Protein AF-A0A4V2Q625-F1 (afdb_monomer)

Foldseek 3Di:
DVVVVVVLVVQLCVPDDVLLVLLCCLAPPLQPVSVLVSLVVVLVVADFPDDSQLSSLLSNCNSAPADPDDPDDDDPRGDHDDPVSPPLCVSDPVRDDPVSSVVRSVRSNVVSVVSNVVSVVVSVVSCVVVVNDDPPDD

Solvent-accessible surface area (backbone atoms only — not comparable to fu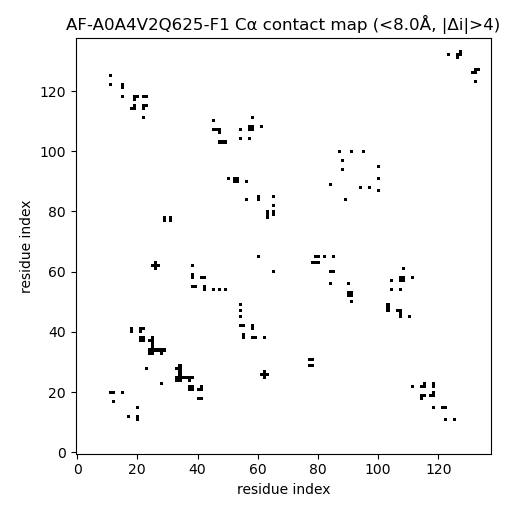ll-atom values): 8299 Å² total; per-residue (Å²): 113,73,70,58,55,52,50,52,49,55,49,51,65,68,70,42,57,67,71,35,44,29,44,47,33,22,54,70,49,72,50,61,69,57,21,53,51,21,42,62,65,47,50,82,73,56,96,61,96,56,55,70,61,35,43,47,54,47,51,46,49,65,37,50,61,86,80,83,89,70,98,63,95,65,76,94,68,69,85,76,80,63,76,72,75,73,44,67,77,79,40,40,92,86,63,69,58,67,69,56,55,52,50,48,47,51,51,54,49,52,54,51,52,52,42,40,53,52,32,52,52,53,51,51,52,53,36,41,76,72,64,74,48,78,77,79,80,127

pLDDT: mean 88.16, std 13.79, range [38.16, 98.38]

Secondary structure (DSSP, 8-state):
-HHHHHHHHHHHHHHS-HHHHHHHHHHH---HHHHHHHHHHHGGG----S-HHHHHHHHHHHHS----S--S---TTS----GGGG-GGGG-TT---HHHHHHHHHHHHHHHHHHHHHHHHHHHHHHHHTT-S-----

Organism: NCBI:txid353

Radius of gyration: 17.32 Å; Cα contacts (8 Å, |Δi|>4): 111; chains: 1; bounding box: 41×37×48 Å

Sequence (138 aa):
MLALDCLVHARLHRELLPRLWQVLVARYSTHKARKVGAIGCLVPLLNSPAPKLFRYKAVTAWAIPPQKGRDGKRSTDMLVLPPEFYDMNAWDPEGRSEQTRRRWRAGIRKELEAMEGKALVEVTAILRDEGLLIDEAT

Structure (mmCIF, N/CA/C/O backbone):
data_AF-A0A4V2Q625-F1
#
_entry.id   AF-A0A4V2Q625-F1
#
loop_
_atom_site.group_PDB
_atom_site.id
_atom_site.type_symbol
_atom_site.label_atom_id
_atom_site.label_alt_id
_atom_site.label_comp_id
_atom_site.label_asym_id
_atom_site.label_entity_id
_atom_site.label_seq_id
_atom_site.pdbx_PDB_ins_code
_atom_site.Cartn_x
_atom_site.Cartn_y
_atom_site.Cartn_z
_atom_site.occupancy
_atom_site.B_iso_or_equiv
_atom_site.auth_seq_id
_atom_site.auth_comp_id
_atom_site.auth_asym_id
_atom_site.auth_atom_id
_atom_site.pdbx_PDB_model_num
ATOM 1 N N . MET A 1 1 ? -5.237 -4.759 28.143 1.00 59.62 1 MET A N 1
ATOM 2 C CA . MET A 1 1 ? -4.771 -4.204 26.854 1.00 59.62 1 MET A CA 1
ATOM 3 C C . MET A 1 1 ? -5.102 -5.148 25.690 1.00 59.62 1 MET A C 1
ATOM 5 O O . MET A 1 1 ? -5.923 -4.765 24.879 1.00 59.62 1 MET A O 1
ATOM 9 N N . LEU A 1 2 ? -4.657 -6.415 25.695 1.00 64.50 2 LEU A N 1
ATOM 10 C CA . LEU A 1 2 ? -4.886 -7.393 24.602 1.00 64.50 2 LEU A CA 1
ATOM 11 C C . LEU A 1 2 ? -6.349 -7.634 24.156 1.00 64.50 2 LEU A C 1
ATOM 13 O O . LEU A 1 2 ? -6.592 -7.887 22.981 1.00 64.50 2 LEU A O 1
ATOM 17 N N . ALA A 1 3 ? -7.333 -7.582 25.060 1.00 72.19 3 ALA A N 1
ATOM 18 C CA . ALA A 1 3 ? -8.737 -7.820 24.696 1.00 72.19 3 ALA A CA 1
ATOM 19 C C . ALA A 1 3 ? -9.330 -6.693 23.829 1.00 72.19 3 ALA A C 1
ATOM 21 O O . ALA A 1 3 ? -10.102 -6.967 22.913 1.00 72.19 3 ALA A O 1
ATOM 22 N N . LEU A 1 4 ? -8.932 -5.441 24.089 1.00 75.56 4 LEU A N 1
ATOM 23 C CA . LEU A 1 4 ? -9.387 -4.279 23.327 1.00 75.56 4 LEU A CA 1
ATOM 24 C C . LEU A 1 4 ? -8.831 -4.321 21.899 1.00 75.56 4 LEU A C 1
ATOM 26 O O . LEU A 1 4 ? -9.585 -4.142 20.948 1.00 75.56 4 LEU A O 1
ATOM 30 N N . ASP A 1 5 ? -7.551 -4.672 21.745 1.00 74.81 5 ASP A N 1
ATOM 31 C CA . ASP A 1 5 ? -6.898 -4.798 20.436 1.00 74.81 5 ASP A CA 1
ATOM 32 C C . ASP A 1 5 ? -7.597 -5.834 19.538 1.00 74.81 5 ASP A C 1
ATOM 34 O O . ASP A 1 5 ? -7.807 -5.598 18.347 1.00 74.81 5 ASP A O 1
ATOM 38 N N . CYS A 1 6 ? -8.006 -6.975 20.104 1.00 81.62 6 CYS A N 1
ATOM 39 C CA . CYS A 1 6 ? -8.734 -8.015 19.373 1.00 81.62 6 CYS A CA 1
ATOM 40 C C . CYS A 1 6 ? -10.131 -7.558 18.929 1.00 81.62 6 CYS A C 1
ATOM 42 O O . CYS A 1 6 ? -10.539 -7.851 17.803 1.00 81.62 6 CYS A O 1
ATOM 44 N N . LEU A 1 7 ? -10.856 -6.844 19.794 1.00 82.44 7 LEU A N 1
ATOM 45 C CA . LEU A 1 7 ? -12.190 -6.325 19.484 1.00 82.44 7 LEU A CA 1
ATOM 46 C C . LEU A 1 7 ? -12.123 -5.254 18.394 1.00 82.44 7 LEU A C 1
ATOM 48 O O . LEU A 1 7 ? -12.844 -5.351 17.402 1.00 82.44 7 LEU A O 1
ATOM 52 N N . VAL A 1 8 ? -11.193 -4.305 18.525 1.00 82.75 8 VAL A N 1
ATOM 53 C CA . VAL A 1 8 ? -10.931 -3.277 17.509 1.00 82.75 8 VAL A CA 1
ATOM 54 C C . VAL A 1 8 ? -10.552 -3.924 16.180 1.00 82.75 8 VAL A C 1
ATOM 56 O O . VAL A 1 8 ? -11.103 -3.574 15.141 1.00 82.75 8 VAL A O 1
ATOM 59 N N . HIS A 1 9 ? -9.671 -4.927 16.193 1.00 84.81 9 HIS A N 1
ATOM 60 C CA . HIS A 1 9 ? -9.295 -5.658 14.985 1.00 84.81 9 HIS A CA 1
ATOM 61 C C . HIS A 1 9 ? -10.498 -6.323 14.302 1.00 84.81 9 HIS A C 1
ATOM 63 O O . HIS A 1 9 ? -10.677 -6.173 13.093 1.00 84.81 9 HIS A O 1
ATOM 69 N N . ALA A 1 10 ? -11.324 -7.051 15.061 1.00 85.88 10 ALA A N 1
ATOM 70 C CA . ALA A 1 10 ? -12.507 -7.727 14.532 1.00 85.88 10 ALA A CA 1
ATOM 71 C C . ALA A 1 10 ? -13.530 -6.731 13.965 1.00 85.88 10 ALA A C 1
ATOM 73 O O . ALA A 1 10 ? -14.125 -6.985 12.916 1.00 85.88 10 ALA A O 1
ATOM 74 N N . ARG A 1 11 ? -13.696 -5.586 14.632 1.00 86.81 11 ARG A N 1
ATOM 75 C CA . ARG A 1 11 ? -14.591 -4.508 14.212 1.00 86.81 11 ARG A CA 1
ATOM 76 C C . ARG A 1 11 ? -14.130 -3.869 12.910 1.00 86.81 11 ARG A C 1
ATOM 78 O O . ARG A 1 11 ? -14.874 -3.884 11.934 1.00 86.81 11 ARG A O 1
ATOM 85 N N . LEU A 1 12 ? -12.880 -3.409 12.858 1.00 89.94 12 LEU A N 1
ATOM 86 C CA . LEU A 1 12 ? -12.301 -2.807 11.656 1.00 89.94 12 LEU A CA 1
ATOM 87 C C . LEU A 1 12 ? -12.345 -3.771 10.468 1.00 89.94 12 LEU A C 1
ATOM 89 O O . LEU A 1 12 ? -12.699 -3.370 9.364 1.00 89.94 12 LEU A O 1
ATOM 93 N N . HIS A 1 13 ? -12.044 -5.053 10.687 1.00 88.94 13 HIS A N 1
ATOM 94 C CA . HIS A 1 13 ? -12.115 -6.059 9.629 1.00 88.94 13 HIS A CA 1
ATOM 95 C C . HIS A 1 13 ? -13.538 -6.269 9.089 1.00 88.94 13 HIS A C 1
ATOM 97 O O . HIS A 1 13 ? -13.705 -6.586 7.913 1.00 88.94 13 HIS A O 1
ATOM 103 N N . ARG A 1 14 ? -14.560 -6.111 9.938 1.00 89.38 14 ARG A N 1
ATOM 104 C CA . ARG A 1 14 ? -15.971 -6.262 9.563 1.00 89.38 14 ARG A CA 1
ATOM 105 C C . ARG A 1 14 ? -16.526 -5.032 8.842 1.00 89.38 14 ARG A C 1
ATOM 107 O O . ARG A 1 14 ? -17.372 -5.195 7.969 1.00 89.38 14 ARG A O 1
ATOM 114 N N . GLU A 1 15 ? -16.112 -3.832 9.236 1.00 91.62 15 GLU A N 1
ATOM 115 C CA . GLU A 1 15 ? -16.716 -2.586 8.746 1.00 91.62 15 GLU A CA 1
ATOM 116 C C . GLU A 1 15 ? -16.000 -1.973 7.550 1.00 91.62 15 GLU A C 1
ATOM 118 O O . GLU A 1 15 ? -16.642 -1.365 6.694 1.00 91.62 15 GLU A O 1
ATOM 123 N N . LEU A 1 16 ? -14.683 -2.152 7.453 1.00 93.50 16 LEU A N 1
ATOM 124 C CA . LEU A 1 16 ? -13.931 -1.622 6.327 1.00 93.50 16 LEU A CA 1
ATOM 125 C C . LEU A 1 16 ? -14.215 -2.417 5.059 1.00 93.50 16 LEU A C 1
ATOM 127 O O . LEU A 1 16 ? -14.285 -3.649 5.053 1.00 93.50 16 LEU A O 1
ATOM 131 N N . LEU A 1 17 ? -14.258 -1.707 3.932 1.00 94.06 17 LEU A N 1
ATOM 132 C CA . LEU A 1 17 ? -14.253 -2.361 2.628 1.00 94.06 17 LEU A CA 1
ATOM 133 C C . LEU A 1 17 ? -13.024 -3.281 2.510 1.00 94.06 17 LEU A C 1
ATOM 135 O O . LEU A 1 17 ? -11.918 -2.851 2.856 1.00 94.06 17 LEU A O 1
ATOM 139 N N . PRO A 1 18 ? -13.145 -4.489 1.919 1.00 94.81 18 PRO A N 1
ATOM 140 C CA . PRO A 1 18 ? -12.040 -5.447 1.869 1.00 94.81 18 PRO A CA 1
ATOM 141 C C . PRO A 1 18 ? -10.730 -4.862 1.325 1.00 94.81 18 PRO A C 1
ATOM 143 O O . PRO A 1 18 ? -9.669 -5.094 1.890 1.00 94.81 18 PRO A O 1
ATOM 146 N N . ARG A 1 19 ? -10.780 -4.032 0.274 1.00 95.25 19 ARG A N 1
ATOM 147 C CA . ARG A 1 19 ? -9.579 -3.378 -0.285 1.00 95.25 19 ARG A CA 1
ATOM 148 C C . ARG A 1 19 ? -8.894 -2.409 0.690 1.00 95.25 19 ARG A C 1
ATOM 150 O O . ARG A 1 19 ? -7.670 -2.315 0.690 1.00 95.25 19 ARG A O 1
ATOM 157 N N . LEU A 1 20 ? -9.674 -1.715 1.520 1.00 96.31 20 LEU A N 1
ATOM 158 C CA . LEU A 1 20 ? -9.172 -0.775 2.524 1.00 96.31 20 LEU A CA 1
ATOM 159 C C . LEU A 1 20 ? -8.591 -1.523 3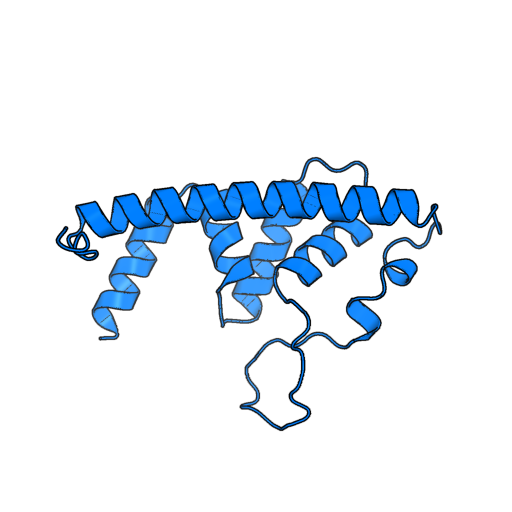.724 1.00 96.31 20 LEU A C 1
ATOM 161 O O . LEU A 1 20 ? -7.561 -1.137 4.264 1.00 96.31 20 LEU A O 1
ATOM 165 N N . TRP A 1 21 ? -9.162 -2.673 4.071 1.00 96.75 21 TRP A N 1
ATOM 166 C CA . TRP A 1 21 ? -8.510 -3.573 5.011 1.00 96.75 21 TRP A CA 1
ATOM 167 C C . TRP A 1 21 ? -7.153 -4.066 4.490 1.00 96.75 21 TRP A C 1
ATOM 169 O O . TRP A 1 21 ? -6.141 -3.969 5.187 1.00 96.75 21 TRP A O 1
ATOM 179 N N . GLN A 1 22 ? -7.097 -4.548 3.243 1.00 97.56 22 GLN A N 1
ATOM 180 C CA . GLN A 1 22 ? -5.853 -5.080 2.677 1.00 97.56 22 GLN A CA 1
ATOM 181 C C . GLN A 1 22 ? -4.746 -4.021 2.589 1.00 97.56 22 GLN A C 1
ATOM 183 O O . GLN A 1 22 ? -3.591 -4.347 2.856 1.00 97.56 22 GLN A O 1
ATOM 188 N N . VAL A 1 23 ? -5.060 -2.756 2.274 1.00 97.88 23 VAL A N 1
ATOM 189 C CA . VAL A 1 23 ? -4.034 -1.695 2.237 1.00 97.88 23 VAL A CA 1
ATOM 190 C C . VAL A 1 23 ? -3.428 -1.442 3.621 1.00 97.88 23 VAL A C 1
ATOM 192 O O . VAL A 1 23 ? -2.205 -1.350 3.738 1.00 97.88 23 VAL A O 1
ATOM 195 N N . LEU A 1 24 ? -4.243 -1.455 4.681 1.00 96.75 24 LEU A N 1
ATOM 196 C CA . LEU A 1 24 ? -3.769 -1.309 6.060 1.00 96.75 24 LEU A CA 1
ATOM 197 C C . LEU A 1 24 ? -2.934 -2.513 6.505 1.00 96.75 24 LEU A C 1
ATOM 199 O O . LEU A 1 24 ? -1.858 -2.338 7.077 1.00 96.75 24 LEU A O 1
ATOM 203 N N . VAL A 1 25 ? -3.378 -3.738 6.205 1.00 95.94 25 VAL A N 1
ATOM 204 C CA . VAL A 1 25 ? -2.617 -4.957 6.523 1.00 95.94 25 VAL A CA 1
ATOM 205 C C . VAL A 1 25 ? -1.281 -4.969 5.781 1.00 95.94 25 VAL A C 1
ATOM 207 O O . VAL A 1 25 ? -0.241 -5.234 6.389 1.00 95.94 25 VAL A O 1
ATOM 210 N N . ALA A 1 26 ? -1.276 -4.639 4.489 1.00 96.94 26 ALA A N 1
ATOM 211 C CA . ALA A 1 26 ? -0.055 -4.559 3.697 1.00 96.94 26 ALA A CA 1
ATOM 212 C C . ALA A 1 26 ? 0.907 -3.503 4.255 1.00 96.94 26 ALA A C 1
ATOM 214 O O . ALA A 1 26 ? 2.116 -3.735 4.301 1.00 96.94 26 ALA A O 1
ATOM 215 N N . ARG A 1 27 ? 0.397 -2.365 4.731 1.00 95.69 27 ARG A N 1
ATOM 216 C CA . ARG A 1 27 ? 1.228 -1.285 5.259 1.00 95.69 27 ARG A CA 1
ATOM 217 C C . ARG A 1 27 ? 1.763 -1.571 6.662 1.00 95.69 27 ARG A C 1
ATOM 219 O O . ARG A 1 27 ? 2.977 -1.529 6.868 1.00 95.69 27 ARG A O 1
ATOM 226 N N . TYR A 1 28 ? 0.891 -1.929 7.598 1.00 92.62 28 TYR A N 1
ATOM 227 C CA . TYR A 1 28 ? 1.187 -1.867 9.031 1.00 92.62 28 TYR A CA 1
ATOM 228 C C . TYR A 1 28 ? 1.292 -3.227 9.729 1.00 92.62 28 TYR A C 1
ATOM 230 O O . TYR A 1 28 ? 1.759 -3.283 10.863 1.00 92.62 28 TYR A O 1
ATOM 238 N N . SER A 1 29 ? 0.903 -4.338 9.090 1.00 90.50 29 SER A N 1
ATOM 239 C CA . SER A 1 29 ? 0.962 -5.646 9.755 1.00 90.50 29 SER A CA 1
ATOM 240 C C . SER A 1 29 ? 2.400 -6.066 10.074 1.00 90.50 29 SER A C 1
ATOM 242 O O . SER A 1 29 ? 3.285 -6.011 9.219 1.00 90.50 29 SER A O 1
ATOM 244 N N . THR A 1 30 ? 2.618 -6.561 11.289 1.00 88.06 30 THR A N 1
ATOM 245 C CA . THR A 1 30 ? 3.866 -7.216 11.707 1.00 88.06 30 THR A CA 1
ATOM 246 C C . THR A 1 30 ? 3.905 -8.698 11.325 1.00 88.06 30 THR A C 1
ATOM 248 O O . THR A 1 30 ? 4.980 -9.282 11.222 1.00 88.06 30 THR A O 1
ATOM 251 N N . HIS A 1 31 ? 2.753 -9.312 11.037 1.00 89.94 31 HIS A N 1
ATOM 252 C CA . HIS A 1 31 ? 2.666 -10.725 10.682 1.00 89.94 31 HIS A CA 1
ATOM 253 C C . HIS A 1 31 ? 3.014 -10.950 9.203 1.00 89.94 31 HIS A C 1
ATOM 255 O O . HIS A 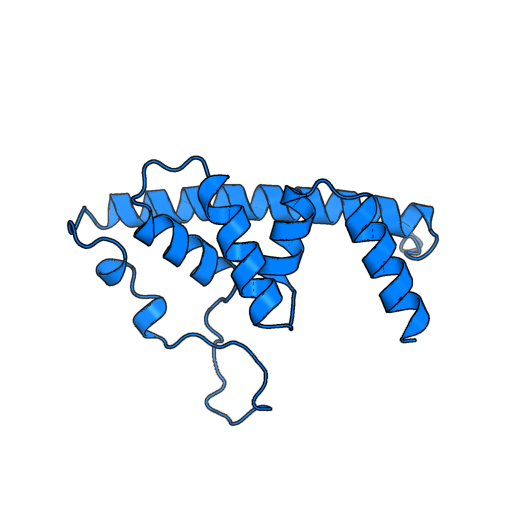1 31 ? 2.219 -10.646 8.305 1.00 89.94 31 HIS A O 1
ATOM 261 N N . LYS A 1 32 ? 4.186 -11.545 8.946 1.00 90.44 32 LYS A N 1
ATOM 262 C CA . LYS A 1 32 ? 4.784 -11.703 7.604 1.00 90.44 32 LYS A CA 1
ATOM 263 C C . LYS A 1 32 ? 3.809 -12.276 6.573 1.00 90.44 32 LYS A C 1
ATOM 265 O O . LYS A 1 32 ? 3.593 -11.667 5.529 1.00 90.44 32 LYS A O 1
ATOM 270 N N . ALA A 1 33 ? 3.158 -13.399 6.885 1.00 92.25 33 ALA A N 1
ATOM 271 C CA . ALA A 1 33 ? 2.251 -14.054 5.940 1.00 92.25 33 ALA A CA 1
ATOM 272 C C . ALA A 1 33 ? 0.984 -13.230 5.654 1.00 92.25 33 ALA A C 1
ATOM 274 O O . ALA A 1 33 ? 0.487 -13.243 4.532 1.00 92.25 33 ALA A O 1
ATOM 275 N N . ARG A 1 34 ? 0.491 -12.456 6.635 1.00 93.50 34 ARG A N 1
ATOM 276 C CA . ARG A 1 34 ? -0.690 -11.595 6.438 1.00 93.50 34 ARG A CA 1
ATOM 277 C C . ARG A 1 34 ? -0.327 -10.404 5.561 1.00 93.50 34 ARG A C 1
ATOM 279 O O . ARG A 1 34 ? -1.056 -10.107 4.623 1.00 93.50 34 ARG A O 1
ATOM 286 N N . LYS A 1 35 ? 0.831 -9.781 5.812 1.00 95.12 35 LYS A N 1
ATOM 287 C CA . LYS A 1 35 ? 1.366 -8.701 4.973 1.00 95.12 35 LYS A CA 1
ATOM 288 C C . LYS A 1 35 ? 1.555 -9.163 3.522 1.00 95.12 35 LYS A C 1
ATOM 290 O O . LYS A 1 35 ? 1.095 -8.483 2.612 1.00 95.12 35 LYS A O 1
ATOM 295 N N . VAL A 1 36 ? 2.175 -10.327 3.299 1.00 95.31 36 VAL A N 1
ATOM 296 C CA . VAL A 1 36 ? 2.379 -10.888 1.947 1.00 95.31 36 VAL A CA 1
ATOM 297 C C . VAL A 1 36 ? 1.053 -11.247 1.270 1.00 95.31 36 VAL A C 1
ATOM 299 O O . VAL A 1 36 ? 0.862 -10.908 0.103 1.00 95.31 36 VAL A O 1
ATOM 302 N N . GLY A 1 37 ? 0.115 -11.865 1.993 1.00 97.25 37 GLY A N 1
ATOM 303 C CA . GLY A 1 37 ? -1.225 -12.147 1.471 1.00 97.25 37 GLY A CA 1
ATOM 304 C C . GLY A 1 37 ? -1.953 -10.873 1.036 1.00 97.25 37 GLY A C 1
ATOM 305 O O . GLY A 1 37 ? -2.467 -10.804 -0.078 1.00 97.25 37 GLY A O 1
ATOM 306 N N . ALA A 1 38 ? -1.904 -9.828 1.864 1.00 97.50 38 ALA A N 1
ATOM 307 C CA . ALA A 1 38 ? -2.502 -8.535 1.554 1.00 97.50 38 ALA A CA 1
ATOM 308 C C . ALA A 1 38 ? -1.873 -7.860 0.328 1.00 97.50 38 ALA A C 1
ATOM 310 O O . ALA A 1 38 ? -2.594 -7.360 -0.534 1.00 97.50 38 ALA A O 1
ATOM 311 N N . ILE A 1 39 ? -0.542 -7.911 0.192 1.00 97.62 39 ILE A N 1
ATOM 312 C CA . ILE A 1 39 ? 0.160 -7.464 -1.023 1.00 97.62 39 ILE A CA 1
ATOM 313 C C . ILE A 1 39 ? -0.391 -8.194 -2.256 1.00 97.62 39 ILE A C 1
ATOM 315 O O . ILE A 1 39 ? -0.726 -7.547 -3.249 1.00 97.62 39 ILE A O 1
ATOM 319 N N . GLY A 1 40 ? -0.531 -9.522 -2.188 1.00 97.25 40 GLY A N 1
ATOM 320 C CA . GLY A 1 40 ? -1.086 -10.334 -3.273 1.00 97.25 40 GLY A CA 1
ATOM 321 C C . GLY A 1 40 ? -2.508 -9.926 -3.671 1.00 97.25 40 GLY A C 1
ATOM 322 O O . GLY A 1 40 ? -2.808 -9.862 -4.863 1.00 97.25 40 GLY A O 1
ATOM 323 N N . CYS A 1 41 ? -3.350 -9.577 -2.694 1.00 97.62 41 CYS A N 1
ATOM 324 C CA . CYS A 1 41 ? -4.708 -9.081 -2.924 1.00 97.62 41 CYS A CA 1
ATOM 325 C C . CYS A 1 41 ? -4.749 -7.683 -3.561 1.00 97.62 41 CYS A C 1
ATOM 327 O O . CYS A 1 41 ? -5.676 -7.393 -4.312 1.00 97.62 41 CYS A O 1
ATOM 329 N N . LEU A 1 42 ? -3.770 -6.814 -3.284 1.00 97.69 42 LEU A N 1
ATOM 330 C CA . LEU A 1 42 ? -3.734 -5.444 -3.815 1.00 97.69 42 LEU A CA 1
ATOM 331 C C . LEU A 1 42 ? -3.253 -5.373 -5.266 1.00 97.69 42 LEU A C 1
ATOM 333 O O . LEU A 1 42 ? -3.764 -4.568 -6.039 1.00 97.69 42 LEU A O 1
ATOM 337 N N . VAL A 1 43 ? -2.290 -6.212 -5.659 1.00 97.50 43 VAL A N 1
ATOM 338 C CA . VAL A 1 43 ? -1.707 -6.211 -7.015 1.00 97.50 43 VAL A CA 1
ATOM 339 C C . VAL A 1 43 ? -2.742 -6.237 -8.156 1.00 97.50 43 VAL A C 1
ATOM 341 O O . VAL A 1 43 ? -2.575 -5.452 -9.095 1.00 97.50 43 VAL A O 1
ATOM 344 N N . PRO A 1 44 ? -3.793 -7.084 -8.138 1.00 96.44 44 PRO A N 1
ATOM 345 C CA . PRO A 1 44 ? -4.796 -7.096 -9.203 1.00 96.44 44 PRO A CA 1
ATOM 346 C C . PRO A 1 44 ? -5.743 -5.887 -9.189 1.00 96.44 44 PRO A C 1
ATOM 348 O O . PRO A 1 44 ? -6.402 -5.653 -10.195 1.00 96.44 44 PRO A O 1
ATOM 351 N N . LEU A 1 45 ? -5.813 -5.122 -8.094 1.00 95.69 45 LEU A N 1
ATOM 352 C CA . LEU A 1 45 ? -6.721 -3.974 -7.959 1.00 95.69 45 LEU A CA 1
ATOM 353 C C . LEU A 1 45 ? -6.162 -2.679 -8.566 1.00 95.69 45 LEU A C 1
ATOM 355 O O . LEU A 1 45 ? -6.892 -1.700 -8.681 1.00 95.69 45 LEU A O 1
ATOM 359 N N . LEU A 1 46 ? -4.873 -2.658 -8.914 1.00 94.94 46 LEU A N 1
ATOM 360 C CA . LEU A 1 46 ? -4.181 -1.459 -9.382 1.00 94.94 46 LEU A CA 1
ATOM 361 C C . LEU A 1 46 ? -4.347 -1.236 -10.883 1.00 94.94 46 LEU A C 1
ATOM 363 O O . LEU A 1 46 ? -4.064 -2.126 -11.694 1.00 94.94 46 LEU A O 1
ATOM 367 N N . ASN A 1 47 ? -4.677 -0.000 -11.246 1.00 93.94 47 ASN A N 1
ATOM 368 C CA . ASN A 1 47 ? -4.890 0.432 -12.621 1.00 93.94 47 ASN A CA 1
ATOM 369 C C . ASN A 1 47 ? -3.581 0.927 -13.246 1.00 93.94 47 ASN A C 1
ATOM 371 O O . ASN A 1 47 ? -3.377 2.111 -13.502 1.00 93.94 47 ASN A O 1
ATOM 375 N N . SER A 1 48 ? -2.672 -0.008 -13.528 1.00 95.25 48 SER A N 1
ATOM 376 C CA . SER A 1 48 ? -1.372 0.301 -14.128 1.00 95.25 48 SER A CA 1
ATOM 377 C C . SER A 1 48 ? -1.116 -0.510 -15.401 1.00 95.25 48 SER A C 1
ATOM 379 O O . SER A 1 48 ? -1.326 -1.725 -15.388 1.00 95.25 48 SER A O 1
ATOM 381 N N . PRO A 1 49 ? -0.572 0.107 -16.472 1.00 95.38 49 PRO A N 1
ATOM 382 C CA . PRO A 1 49 ? -0.141 -0.614 -17.673 1.00 95.38 49 PRO A CA 1
ATOM 383 C C . PRO A 1 49 ? 1.147 -1.429 -17.454 1.00 95.38 49 PRO A C 1
ATOM 385 O O . PRO A 1 49 ? 1.643 -2.065 -18.380 1.00 95.38 49 PRO A O 1
ATOM 388 N N . ALA A 1 50 ? 1.722 -1.401 -16.247 1.00 96.25 50 ALA A N 1
ATOM 389 C CA . ALA A 1 50 ? 2.948 -2.113 -15.933 1.00 96.25 50 ALA A CA 1
ATOM 390 C C . ALA A 1 50 ? 2.761 -3.650 -15.935 1.00 96.25 50 ALA A C 1
ATOM 392 O O . ALA A 1 50 ? 1.725 -4.161 -15.478 1.00 96.25 50 ALA A O 1
ATOM 393 N N . PRO A 1 51 ? 3.790 -4.418 -16.347 1.00 95.56 51 PRO A N 1
ATOM 394 C CA . PRO A 1 51 ? 3.796 -5.872 -16.254 1.00 95.56 51 PRO A CA 1
ATOM 395 C C . PRO A 1 51 ? 3.506 -6.373 -14.836 1.00 95.56 51 PRO A C 1
ATOM 397 O O . PRO A 1 51 ? 3.760 -5.694 -13.837 1.00 95.56 51 PRO A O 1
ATOM 400 N N . LYS A 1 52 ? 3.000 -7.607 -14.732 1.00 94.94 52 LYS A N 1
ATOM 401 C CA . LYS A 1 52 ? 2.607 -8.218 -13.450 1.00 94.94 52 LYS A CA 1
ATOM 402 C C . LYS A 1 52 ? 3.746 -8.218 -12.423 1.00 94.94 52 LYS A C 1
ATOM 404 O O . LYS A 1 52 ? 3.515 -7.858 -11.270 1.00 94.94 52 LYS A O 1
ATOM 409 N N . LEU A 1 53 ? 4.964 -8.576 -12.842 1.00 95.50 53 LEU A N 1
ATOM 410 C CA . LEU A 1 53 ? 6.139 -8.574 -11.965 1.00 95.50 53 LEU A CA 1
ATOM 411 C C . LEU A 1 53 ? 6.434 -7.169 -11.431 1.00 95.50 53 LEU A C 1
ATOM 413 O O . LEU A 1 53 ? 6.624 -7.004 -10.228 1.00 95.50 53 LEU A O 1
ATOM 417 N N . PHE A 1 54 ? 6.397 -6.159 -12.304 1.00 97.44 54 PHE A N 1
ATOM 418 C CA . PHE A 1 54 ? 6.631 -4.772 -11.921 1.00 97.44 54 PHE A CA 1
ATOM 419 C C . PHE A 1 54 ? 5.604 -4.296 -10.891 1.00 97.44 54 PHE A C 1
ATOM 421 O O . PHE A 1 54 ? 5.979 -3.729 -9.866 1.00 97.44 54 PHE A O 1
ATOM 428 N N . ARG A 1 55 ? 4.312 -4.585 -11.115 1.00 97.94 55 ARG A N 1
ATOM 429 C CA . ARG A 1 55 ? 3.247 -4.275 -10.148 1.00 97.94 55 ARG A CA 1
ATOM 430 C C . ARG A 1 55 ? 3.501 -4.949 -8.803 1.00 97.94 55 ARG A C 1
ATOM 432 O O . ARG A 1 55 ? 3.480 -4.276 -7.777 1.00 97.94 55 ARG A O 1
ATOM 439 N N . TYR A 1 56 ? 3.820 -6.241 -8.803 1.00 97.38 56 TYR A N 1
ATOM 440 C CA . TYR A 1 56 ? 4.112 -6.985 -7.577 1.00 97.38 56 TYR A CA 1
ATOM 441 C C . TYR A 1 56 ? 5.289 -6.385 -6.796 1.00 97.38 56 TYR A C 1
ATOM 443 O O . TYR A 1 56 ? 5.177 -6.121 -5.596 1.00 97.38 56 TYR A O 1
ATOM 451 N N . LYS A 1 57 ? 6.407 -6.113 -7.478 1.00 97.62 57 LYS A N 1
ATOM 452 C CA . LYS A 1 57 ? 7.600 -5.502 -6.879 1.00 97.62 57 LYS A CA 1
ATOM 453 C C . LYS A 1 57 ? 7.313 -4.096 -6.348 1.00 97.62 57 LYS A C 1
ATO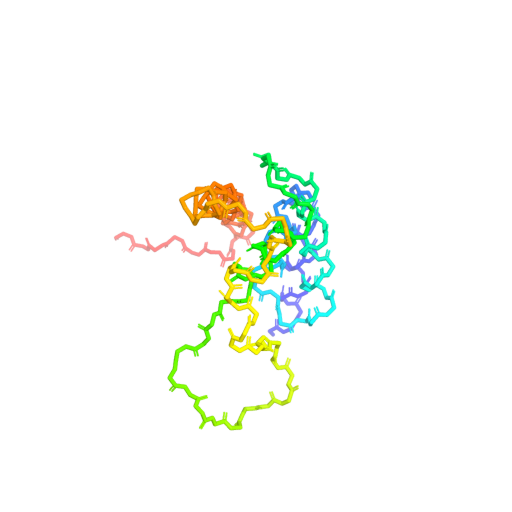M 455 O O . LYS A 1 57 ? 7.703 -3.788 -5.225 1.00 97.62 57 LYS A O 1
ATOM 460 N N . ALA A 1 58 ? 6.573 -3.280 -7.099 1.00 97.88 58 ALA A N 1
ATOM 461 C CA . ALA A 1 58 ? 6.211 -1.923 -6.702 1.00 97.88 58 ALA A CA 1
ATOM 462 C C . ALA A 1 58 ? 5.321 -1.890 -5.449 1.00 97.88 58 ALA A C 1
ATOM 464 O O . ALA A 1 58 ? 5.618 -1.131 -4.526 1.00 97.88 58 ALA A O 1
ATOM 465 N N . VAL A 1 59 ? 4.283 -2.735 -5.382 1.00 98.25 59 VAL A N 1
ATOM 466 C CA . VAL A 1 59 ? 3.420 -2.857 -4.191 1.00 98.25 59 VAL A CA 1
ATOM 467 C C . VAL A 1 59 ? 4.229 -3.336 -2.992 1.00 98.25 59 VAL A C 1
ATOM 469 O O . VAL A 1 59 ? 4.149 -2.754 -1.913 1.00 98.25 59 VAL A O 1
ATOM 472 N N . THR A 1 60 ? 5.062 -4.358 -3.190 1.00 97.62 60 THR A N 1
ATOM 473 C CA . THR A 1 60 ? 5.898 -4.925 -2.127 1.00 97.62 60 THR A CA 1
ATOM 474 C C . THR A 1 60 ? 6.885 -3.892 -1.573 1.00 97.62 60 THR A C 1
ATOM 476 O O . THR A 1 60 ? 6.987 -3.733 -0.360 1.00 97.62 60 THR A O 1
ATOM 479 N N . ALA A 1 61 ? 7.562 -3.134 -2.442 1.00 96.88 61 ALA A N 1
ATOM 480 C CA . ALA A 1 61 ? 8.512 -2.092 -2.047 1.00 96.88 61 ALA A CA 1
ATOM 481 C C . ALA A 1 61 ? 7.849 -0.876 -1.374 1.00 96.88 61 ALA A C 1
ATOM 483 O O . ALA A 1 61 ? 8.508 -0.136 -0.645 1.00 96.88 61 ALA A O 1
ATOM 484 N N . TRP A 1 62 ? 6.564 -0.624 -1.639 1.00 97.19 62 TRP A N 1
ATOM 485 C CA . TRP A 1 62 ? 5.781 0.377 -0.910 1.00 97.19 62 TRP A CA 1
ATOM 486 C C . TRP A 1 62 ? 5.367 -0.138 0.481 1.00 97.19 62 TRP A C 1
ATOM 488 O O . TRP A 1 62 ? 5.521 0.569 1.480 1.00 97.19 62 TRP A O 1
ATOM 498 N N . ALA A 1 63 ? 4.910 -1.389 0.562 1.00 96.44 63 ALA A N 1
ATOM 499 C CA . ALA A 1 63 ? 4.488 -2.040 1.803 1.00 96.44 63 ALA A CA 1
ATOM 500 C C . ALA A 1 63 ? 5.652 -2.302 2.778 1.00 96.44 63 ALA A C 1
ATOM 502 O O . ALA A 1 63 ? 5.463 -2.322 3.998 1.00 96.44 63 ALA A O 1
ATOM 503 N N . ILE A 1 64 ? 6.854 -2.521 2.244 1.00 94.25 64 ILE A N 1
ATOM 504 C CA . ILE A 1 64 ? 8.083 -2.788 2.991 1.00 94.25 64 ILE A CA 1
ATOM 505 C C . ILE A 1 64 ? 9.139 -1.804 2.471 1.00 94.25 64 ILE A C 1
ATOM 507 O O . ILE A 1 64 ? 9.844 -2.120 1.515 1.00 94.25 64 ILE A O 1
ATOM 511 N N . PRO A 1 65 ? 9.198 -0.576 3.014 1.00 91.50 65 PRO A N 1
ATOM 512 C CA . PRO A 1 65 ? 10.173 0.418 2.584 1.00 91.50 65 PRO A CA 1
ATOM 513 C C . PRO A 1 65 ? 11.583 0.082 3.101 1.00 91.50 65 PRO A C 1
ATOM 515 O O . PRO A 1 65 ? 11.719 -0.548 4.156 1.00 91.50 65 PRO A O 1
ATOM 518 N N . PRO A 1 66 ? 12.644 0.551 2.415 1.00 87.25 66 PRO A N 1
ATOM 519 C CA . PRO A 1 66 ? 14.012 0.351 2.872 1.00 87.25 66 PRO A CA 1
ATOM 520 C C . PRO A 1 66 ? 14.217 1.050 4.218 1.00 87.25 66 PRO A C 1
ATOM 522 O O . PRO A 1 66 ? 13.880 2.226 4.384 1.00 87.25 66 PRO A O 1
ATOM 525 N N . GLN A 1 67 ? 14.782 0.332 5.185 1.00 79.25 67 GLN A N 1
ATOM 526 C CA . GLN A 1 67 ? 15.105 0.903 6.487 1.00 79.25 67 GLN A CA 1
ATOM 527 C C . GLN A 1 67 ? 16.442 1.639 6.383 1.00 79.25 67 GLN A C 1
ATOM 529 O O . GLN A 1 67 ? 17.481 1.021 6.175 1.00 79.25 67 GLN A O 1
ATOM 534 N N . LYS A 1 68 ? 16.430 2.970 6.495 1.00 65.81 68 LYS A N 1
ATOM 535 C CA . LYS A 1 68 ? 17.669 3.758 6.522 1.00 65.81 68 LYS A CA 1
ATOM 536 C C . LYS A 1 68 ? 18.326 3.652 7.906 1.00 65.81 68 LYS A C 1
ATOM 538 O O . LYS A 1 68 ? 17.684 3.956 8.908 1.00 65.81 68 LYS A O 1
ATOM 543 N N . GLY A 1 69 ? 19.609 3.285 7.942 1.00 60.38 69 GLY A N 1
ATOM 544 C CA . GLY A 1 69 ? 20.516 3.625 9.046 1.00 60.38 69 GLY A CA 1
ATOM 545 C C . GLY A 1 69 ? 20.641 2.658 10.228 1.00 60.38 69 GLY A C 1
ATOM 546 O O . GLY A 1 69 ? 20.977 3.128 11.311 1.00 60.38 69 GLY A O 1
ATOM 547 N N . ARG A 1 70 ? 20.396 1.346 10.092 1.00 54.44 70 ARG A N 1
ATOM 548 C CA . ARG A 1 70 ? 20.675 0.389 11.186 1.00 54.44 70 ARG A CA 1
ATOM 549 C C . ARG A 1 70 ? 21.175 -0.968 10.681 1.00 54.44 70 ARG A C 1
ATOM 551 O O . ARG A 1 70 ? 20.402 -1.915 10.575 1.00 54.44 70 ARG A O 1
ATOM 558 N N . ASP A 1 71 ? 22.485 -1.057 10.464 1.00 49.41 71 ASP A N 1
ATOM 559 C CA . ASP A 1 71 ? 23.227 -2.321 10.413 1.00 49.41 71 ASP A CA 1
ATOM 560 C C . ASP A 1 71 ? 23.320 -2.888 11.835 1.00 49.41 71 ASP A C 1
ATOM 562 O O . ASP A 1 71 ? 24.259 -2.627 12.583 1.00 49.41 71 ASP A O 1
ATOM 566 N N . GLY A 1 72 ? 22.282 -3.588 12.288 1.00 49.06 72 GLY A N 1
ATOM 567 C CA . GLY A 1 72 ? 22.266 -4.097 13.654 1.00 49.06 72 GLY A CA 1
ATOM 568 C C . GLY A 1 72 ? 21.148 -5.088 13.902 1.00 49.06 72 GLY A C 1
ATOM 569 O O . GLY A 1 72 ? 19.977 -4.788 13.671 1.00 49.06 72 GLY A O 1
ATOM 570 N N . LYS A 1 73 ? 21.538 -6.265 14.405 1.00 48.66 73 LYS A N 1
ATOM 571 C CA . LYS A 1 73 ? 20.670 -7.367 14.836 1.00 48.66 73 LYS A CA 1
ATOM 572 C C . LYS A 1 73 ? 19.464 -6.826 15.615 1.00 48.66 73 LYS A C 1
ATOM 574 O O . LYS A 1 73 ? 19.606 -6.355 16.741 1.00 48.66 73 LYS A O 1
ATOM 579 N N . ARG A 1 74 ? 18.271 -6.923 15.030 1.00 52.91 74 ARG A N 1
ATOM 580 C CA . ARG A 1 74 ? 17.004 -6.878 15.768 1.00 52.91 74 ARG A CA 1
ATOM 581 C C . ARG A 1 74 ? 16.324 -8.232 15.690 1.00 52.91 74 ARG A C 1
ATOM 583 O O . ARG A 1 74 ? 16.623 -9.027 14.802 1.00 52.91 74 ARG A O 1
ATOM 590 N N . SER A 1 75 ? 15.431 -8.449 16.652 1.00 49.34 75 SER A N 1
ATOM 591 C CA . SER A 1 75 ? 14.587 -9.627 16.820 1.00 49.34 75 SER A CA 1
ATOM 592 C C . SER A 1 75 ? 14.143 -10.196 15.476 1.00 49.34 75 SER A C 1
ATOM 594 O O . SER A 1 75 ? 13.619 -9.470 14.632 1.00 49.34 75 SER A O 1
ATOM 596 N N . THR A 1 76 ? 14.364 -11.495 15.303 1.00 53.00 76 THR A N 1
ATOM 597 C CA . THR A 1 76 ? 14.305 -12.327 14.086 1.00 53.00 76 THR A CA 1
ATOM 598 C C . THR A 1 76 ? 12.984 -12.267 13.289 1.00 53.00 76 THR A C 1
ATOM 600 O O . THR A 1 76 ? 12.813 -12.961 12.283 1.00 53.00 76 THR A O 1
ATOM 603 N N . ASP A 1 77 ? 12.023 -11.442 13.704 1.00 62.62 77 ASP A N 1
ATOM 604 C CA . ASP A 1 77 ? 10.642 -11.499 13.244 1.00 62.62 77 ASP A CA 1
ATOM 605 C C . ASP A 1 77 ? 10.159 -10.316 12.387 1.00 62.62 77 ASP A C 1
ATOM 607 O O . ASP A 1 77 ? 9.023 -10.305 11.924 1.00 62.62 77 ASP A O 1
ATOM 611 N N . MET A 1 78 ? 11.016 -9.343 12.065 1.00 68.56 78 MET A N 1
ATOM 612 C CA . MET A 1 78 ? 10.635 -8.252 11.157 1.00 68.56 78 MET A CA 1
ATOM 613 C C . MET A 1 78 ? 10.947 -8.597 9.691 1.00 68.56 78 MET A C 1
ATOM 615 O O . MET A 1 78 ? 12.051 -9.025 9.364 1.00 68.56 78 MET A O 1
ATOM 619 N N . LEU A 1 79 ? 9.972 -8.421 8.789 1.00 80.94 79 LEU A N 1
ATOM 620 C CA . LEU A 1 79 ? 10.160 -8.644 7.350 1.00 80.94 79 LEU A CA 1
ATOM 621 C C . LEU A 1 79 ? 11.001 -7.509 6.747 1.00 80.94 79 LEU A C 1
ATOM 623 O O . LEU A 1 79 ? 10.514 -6.389 6.600 1.00 80.94 79 LEU A O 1
ATOM 627 N N . VAL A 1 80 ? 12.246 -7.812 6.386 1.00 86.00 80 VAL A N 1
ATOM 628 C CA . VAL A 1 80 ? 13.167 -6.885 5.716 1.00 86.00 80 VAL A CA 1
ATOM 629 C C . VAL A 1 80 ? 13.524 -7.459 4.351 1.00 86.00 80 VAL A C 1
ATOM 631 O O . VAL A 1 80 ? 13.847 -8.639 4.234 1.00 86.00 80 VAL A O 1
ATOM 634 N N . LEU A 1 81 ? 13.435 -6.627 3.315 1.00 88.88 81 LEU A N 1
ATOM 635 C CA . LEU A 1 81 ? 13.842 -6.997 1.962 1.00 88.88 81 LEU A CA 1
ATOM 636 C C . LEU A 1 81 ? 15.304 -6.617 1.733 1.00 88.88 81 LEU A C 1
ATOM 638 O O . LEU A 1 81 ? 15.731 -5.567 2.226 1.00 88.88 81 LEU A O 1
ATOM 642 N N . PRO A 1 82 ? 16.049 -7.426 0.968 1.00 90.38 82 PRO A N 1
ATOM 643 C CA . PRO A 1 82 ? 17.434 -7.123 0.653 1.00 90.38 82 PRO A CA 1
ATOM 644 C C . PRO A 1 82 ? 17.517 -5.880 -0.266 1.00 90.38 82 PRO A C 1
ATOM 646 O O . PRO A 1 82 ? 16.550 -5.595 -0.986 1.00 90.38 82 PRO A O 1
ATOM 649 N N . PRO A 1 83 ? 18.618 -5.102 -0.238 1.00 89.94 83 PRO A N 1
ATOM 650 C CA . PRO A 1 83 ? 18.736 -3.841 -0.980 1.00 89.94 83 PRO A CA 1
ATOM 651 C C . PRO A 1 83 ? 18.468 -3.967 -2.486 1.00 89.94 83 PRO A C 1
ATOM 653 O O . PRO A 1 83 ? 17.831 -3.094 -3.079 1.00 89.94 83 PRO A O 1
ATOM 656 N N . GLU A 1 84 ? 18.873 -5.083 -3.091 1.00 92.25 84 GLU A N 1
ATOM 657 C CA . GLU A 1 84 ? 18.717 -5.389 -4.518 1.00 92.25 84 GLU A CA 1
ATOM 658 C C . GLU A 1 84 ? 17.241 -5.483 -4.915 1.00 92.25 84 GLU A C 1
ATOM 660 O O . GLU A 1 84 ? 16.878 -5.249 -6.066 1.00 92.25 84 GLU A O 1
ATOM 665 N N . PHE A 1 85 ? 16.348 -5.767 -3.957 1.00 94.38 85 PHE A N 1
ATOM 666 C CA . PHE A 1 85 ? 14.913 -5.759 -4.215 1.00 94.38 85 PHE A CA 1
ATOM 667 C C . PHE A 1 85 ? 14.429 -4.385 -4.687 1.00 94.38 85 PHE A C 1
ATOM 669 O O . PHE A 1 85 ? 13.47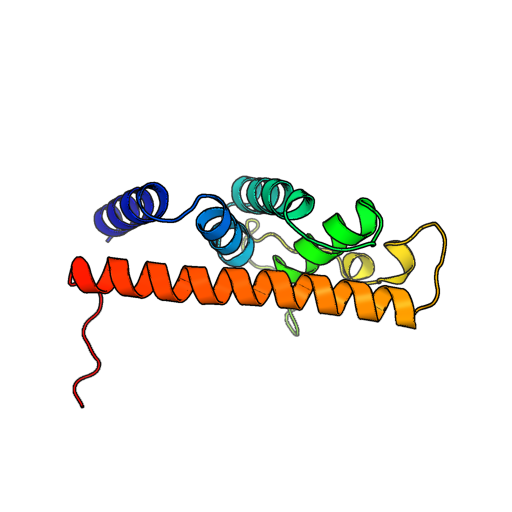1 -4.321 -5.454 1.00 94.38 85 PHE A O 1
ATOM 676 N N . TYR A 1 86 ? 15.059 -3.294 -4.245 1.00 93.31 86 TYR A N 1
ATOM 677 C CA . TYR A 1 86 ? 14.640 -1.931 -4.574 1.00 93.31 86 TYR A CA 1
ATOM 678 C C . TYR A 1 86 ? 15.214 -1.409 -5.898 1.00 93.31 86 TYR A C 1
ATOM 680 O O . TYR A 1 86 ? 14.824 -0.315 -6.322 1.00 93.31 86 TYR A O 1
ATOM 688 N N . ASP A 1 87 ? 16.085 -2.174 -6.564 1.00 93.38 87 ASP A N 1
ATOM 689 C CA . ASP A 1 87 ? 16.564 -1.848 -7.904 1.00 93.38 87 ASP A CA 1
ATOM 690 C C . ASP A 1 87 ? 15.460 -2.094 -8.944 1.00 93.38 87 ASP A C 1
ATOM 692 O O . ASP A 1 87 ? 15.105 -3.227 -9.274 1.00 93.38 87 ASP A O 1
ATOM 696 N N . MET A 1 88 ? 14.912 -1.002 -9.483 1.00 93.12 88 MET A N 1
ATOM 697 C CA . MET A 1 88 ? 13.839 -1.048 -10.479 1.00 93.12 88 MET A CA 1
ATOM 698 C C . MET A 1 88 ? 14.281 -1.650 -11.814 1.00 93.12 88 MET A C 1
ATOM 700 O O . MET A 1 88 ? 13.418 -2.067 -12.588 1.00 93.12 88 MET A O 1
ATOM 704 N N . ASN A 1 89 ? 15.583 -1.690 -12.110 1.00 91.81 89 ASN A N 1
ATOM 705 C CA . ASN A 1 89 ? 16.073 -2.285 -13.351 1.00 91.81 89 ASN A CA 1
ATOM 706 C C . ASN A 1 89 ? 15.804 -3.795 -13.385 1.00 91.81 89 ASN A C 1
ATOM 708 O O . ASN A 1 89 ? 15.512 -4.338 -14.445 1.00 91.81 89 ASN A O 1
ATOM 712 N N . ALA A 1 90 ? 15.774 -4.450 -12.221 1.00 92.56 90 ALA A N 1
ATOM 713 C CA . ALA A 1 90 ? 15.445 -5.867 -12.093 1.00 92.56 90 ALA A CA 1
ATOM 714 C C . ALA A 1 90 ? 13.929 -6.169 -12.126 1.00 92.56 90 ALA A C 1
ATOM 716 O O . ALA A 1 90 ? 13.525 -7.330 -12.045 1.00 92.56 90 ALA A O 1
ATOM 717 N N . TRP A 1 91 ? 13.056 -5.153 -12.182 1.00 95.56 91 TRP A N 1
ATOM 718 C CA . TRP A 1 91 ? 11.596 -5.338 -12.089 1.00 95.56 91 TRP A CA 1
ATOM 719 C C . TRP A 1 91 ? 10.909 -5.516 -13.446 1.00 95.56 91 TRP A C 1
ATOM 721 O O . TRP A 1 91 ? 9.755 -5.948 -13.491 1.00 95.56 91 TRP A O 1
ATOM 731 N N . ASP A 1 92 ? 11.593 -5.155 -14.531 1.00 94.75 92 ASP A N 1
ATOM 732 C CA . ASP A 1 92 ? 11.082 -5.200 -15.901 1.00 94.75 92 ASP A CA 1
ATOM 733 C C . ASP A 1 92 ? 12.087 -5.923 -16.811 1.00 94.75 92 ASP A C 1
ATOM 735 O O . ASP A 1 92 ? 13.011 -5.284 -17.317 1.00 94.75 92 ASP A O 1
ATOM 739 N N . PRO A 1 93 ? 11.923 -7.243 -17.024 1.00 89.44 93 PRO A N 1
ATOM 740 C CA . PRO A 1 93 ? 12.831 -8.040 -17.853 1.00 89.44 93 PRO A CA 1
ATOM 741 C C . PRO A 1 93 ? 12.923 -7.561 -19.306 1.00 89.44 93 PRO A C 1
ATOM 743 O O . PRO A 1 93 ? 13.928 -7.793 -19.965 1.00 89.44 93 PRO A O 1
ATOM 746 N N . GLU A 1 94 ? 11.890 -6.877 -19.803 1.00 90.25 94 GLU A N 1
ATOM 747 C CA . GLU A 1 94 ? 11.871 -6.304 -21.153 1.00 90.25 94 GLU A CA 1
ATOM 748 C C . GLU A 1 94 ? 12.679 -4.999 -21.260 1.00 90.25 94 GLU A C 1
ATOM 750 O O . GLU A 1 94 ? 12.838 -4.459 -22.351 1.00 90.25 94 GLU A O 1
ATOM 755 N N . GLY A 1 95 ? 13.189 -4.474 -20.141 1.00 86.44 95 GLY A N 1
ATOM 756 C CA . GLY A 1 95 ? 14.158 -3.385 -20.153 1.00 86.44 95 GLY A CA 1
ATOM 757 C C . GLY A 1 95 ? 13.625 -2.055 -20.692 1.00 86.44 95 GLY A C 1
ATOM 758 O O . GLY A 1 95 ? 14.392 -1.306 -21.295 1.00 86.44 95 GLY A O 1
ATOM 759 N N . ARG A 1 96 ? 12.346 -1.711 -20.465 1.00 93.00 96 ARG A N 1
ATOM 760 C CA . ARG A 1 96 ? 11.772 -0.430 -20.932 1.00 93.00 96 ARG A CA 1
ATOM 761 C C . ARG A 1 96 ? 12.507 0.779 -20.354 1.00 93.00 96 ARG A C 1
ATOM 763 O O . ARG A 1 96 ? 13.240 0.676 -19.376 1.00 93.00 96 ARG A O 1
ATOM 770 N N . SER A 1 97 ? 12.280 1.963 -20.922 1.00 95.00 97 SER A N 1
ATOM 771 C CA . SER A 1 97 ? 12.970 3.175 -20.468 1.00 95.00 97 SER A CA 1
ATOM 772 C C . SER A 1 97 ? 12.776 3.439 -18.969 1.00 95.00 97 SER A C 1
ATOM 774 O O . SER A 1 97 ? 11.703 3.212 -18.397 1.00 95.00 97 SER A O 1
ATOM 776 N N . GLU A 1 98 ? 13.810 3.979 -18.323 1.00 95.44 98 GLU A N 1
ATOM 777 C CA . GLU A 1 98 ? 13.763 4.317 -16.900 1.00 95.44 98 GLU A CA 1
ATOM 778 C C . GLU A 1 98 ? 12.602 5.271 -16.577 1.00 95.44 98 GLU A C 1
ATOM 780 O O . GLU A 1 98 ? 11.906 5.097 -15.575 1.00 95.44 98 GLU A O 1
ATOM 785 N N . GLN A 1 99 ? 12.337 6.241 -17.457 1.00 96.88 99 GLN A N 1
ATOM 786 C CA . GLN A 1 99 ? 11.214 7.169 -17.330 1.00 96.88 99 GLN A CA 1
ATOM 787 C C . GLN A 1 99 ? 9.869 6.434 -17.239 1.00 96.88 99 GLN A C 1
ATOM 789 O O . GLN A 1 99 ? 9.032 6.779 -16.401 1.00 96.88 99 GLN A O 1
ATOM 794 N N . THR A 1 100 ? 9.679 5.389 -18.050 1.00 96.44 100 THR A N 1
ATOM 795 C CA . THR A 1 100 ? 8.468 4.556 -18.035 1.00 96.44 100 THR A CA 1
ATOM 796 C C . THR A 1 100 ? 8.331 3.824 -16.704 1.00 96.44 100 THR A C 1
ATOM 798 O O . THR A 1 100 ? 7.289 3.926 -16.052 1.00 96.44 100 THR A O 1
ATOM 801 N N . ARG A 1 101 ? 9.405 3.168 -16.240 1.00 96.81 101 ARG A N 1
ATOM 802 C CA . ARG A 1 101 ? 9.431 2.478 -14.937 1.00 96.81 101 ARG A CA 1
ATOM 803 C C . ARG A 1 101 ? 9.128 3.435 -13.778 1.00 96.81 101 ARG A C 1
ATOM 805 O O . ARG A 1 101 ? 8.303 3.129 -12.916 1.00 96.81 101 ARG A O 1
ATOM 812 N N . ARG A 1 102 ? 9.737 4.627 -13.773 1.00 96.75 102 ARG A N 1
ATOM 813 C CA . ARG A 1 102 ? 9.486 5.673 -12.764 1.00 96.75 102 ARG A CA 1
ATOM 814 C C . ARG A 1 102 ? 8.028 6.133 -12.777 1.00 96.75 102 ARG A C 1
ATOM 816 O O . ARG A 1 102 ? 7.410 6.197 -11.714 1.00 96.75 102 ARG A O 1
ATOM 823 N N . ARG A 1 103 ? 7.457 6.391 -13.961 1.00 97.75 103 ARG A N 1
ATOM 824 C CA . ARG A 1 103 ? 6.044 6.777 -14.119 1.00 97.75 103 ARG A CA 1
ATOM 825 C C . ARG A 1 103 ? 5.106 5.701 -13.576 1.00 97.75 103 ARG A C 1
ATOM 827 O O . ARG A 1 103 ? 4.184 6.024 -12.832 1.00 97.75 103 ARG A O 1
ATOM 834 N N . TRP A 1 104 ? 5.348 4.433 -13.905 1.00 97.75 104 TRP A N 1
ATOM 835 C CA . TRP A 1 104 ? 4.546 3.318 -13.397 1.00 97.75 104 TRP A CA 1
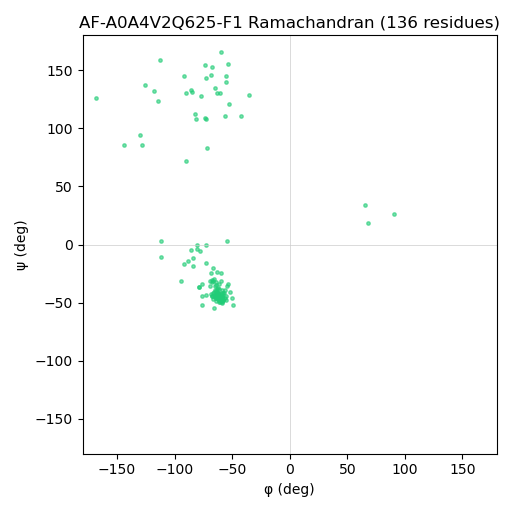ATOM 836 C C . TRP A 1 104 ? 4.602 3.208 -11.879 1.00 97.75 104 TRP A C 1
ATOM 838 O O . TRP A 1 104 ? 3.558 3.118 -11.235 1.00 97.75 104 TRP A O 1
ATOM 848 N N . ARG A 1 105 ? 5.804 3.267 -11.297 1.00 97.50 105 ARG A N 1
ATOM 849 C CA . ARG A 1 105 ? 5.979 3.203 -9.843 1.00 97.50 105 ARG A CA 1
ATOM 850 C C . ARG A 1 105 ? 5.281 4.364 -9.136 1.00 97.50 105 ARG A C 1
ATOM 852 O O . ARG A 1 105 ? 4.653 4.140 -8.106 1.00 97.50 105 ARG A O 1
ATOM 859 N N . ALA A 1 106 ? 5.375 5.576 -9.682 1.00 98.12 106 ALA A N 1
ATOM 860 C CA . ALA A 1 106 ? 4.700 6.749 -9.134 1.00 98.12 106 ALA A CA 1
ATOM 861 C C . ALA A 1 106 ? 3.170 6.612 -9.194 1.00 98.12 106 ALA A C 1
ATOM 863 O O . ALA A 1 106 ? 2.503 6.885 -8.201 1.00 98.12 106 ALA A O 1
ATOM 864 N N . GLY A 1 107 ? 2.622 6.132 -10.317 1.00 98.38 107 GLY A N 1
ATOM 865 C CA . GLY A 1 107 ? 1.184 5.875 -10.460 1.00 98.38 107 GLY A CA 1
ATOM 866 C C . GLY A 1 107 ? 0.672 4.838 -9.458 1.00 98.38 107 GLY A C 1
ATOM 867 O O . GLY A 1 107 ? -0.258 5.117 -8.709 1.00 98.38 107 GLY A O 1
ATOM 868 N N . ILE A 1 108 ? 1.356 3.692 -9.363 1.00 98.25 108 ILE A N 1
ATOM 869 C CA . ILE A 1 108 ? 1.033 2.630 -8.397 1.00 98.25 108 ILE A CA 1
ATOM 870 C C . ILE A 1 108 ? 1.079 3.161 -6.961 1.00 98.25 108 ILE A C 1
ATOM 872 O O . ILE A 1 108 ? 0.161 2.918 -6.184 1.00 98.25 108 ILE A O 1
ATOM 876 N N . ARG A 1 109 ? 2.134 3.904 -6.605 1.00 98.12 109 ARG A N 1
ATOM 877 C CA . ARG A 1 109 ? 2.260 4.510 -5.276 1.00 98.12 109 ARG A CA 1
ATOM 878 C C . ARG A 1 109 ? 1.093 5.450 -4.980 1.00 98.12 109 ARG A C 1
ATOM 880 O O . ARG A 1 109 ? 0.506 5.333 -3.914 1.00 98.12 109 ARG A O 1
ATOM 887 N N . LYS A 1 110 ? 0.743 6.331 -5.919 1.00 98.38 110 LYS A N 1
ATOM 888 C CA . LYS A 1 110 ? -0.360 7.286 -5.757 1.00 98.38 110 LYS A CA 1
ATOM 889 C C . LYS A 1 110 ? -1.691 6.578 -5.491 1.00 98.38 110 LYS A C 1
ATOM 891 O O . LYS A 1 110 ? -2.443 7.007 -4.625 1.00 98.38 110 LYS A O 1
ATOM 896 N N . GLU A 1 111 ? -1.982 5.497 -6.215 1.00 98.12 111 GLU A N 1
ATOM 897 C CA . GLU A 1 111 ? -3.194 4.697 -5.987 1.00 98.12 111 GLU A CA 1
ATOM 898 C C . GLU A 1 111 ? -3.201 4.031 -4.604 1.00 98.12 111 GLU A C 1
ATOM 900 O O . GLU A 1 111 ? -4.220 4.058 -3.913 1.00 98.12 111 GLU A O 1
ATOM 905 N N . LEU A 1 112 ? -2.065 3.468 -4.177 1.00 98.31 112 LEU A N 1
ATOM 906 C CA . LEU A 1 112 ? -1.923 2.853 -2.854 1.00 98.31 112 LEU A CA 1
ATOM 907 C C . LEU A 1 112 ? -2.085 3.879 -1.727 1.00 98.31 112 LEU A C 1
ATOM 909 O O . LEU A 1 112 ? -2.831 3.622 -0.789 1.00 98.31 112 LEU A O 1
ATOM 913 N N . GLU A 1 113 ? -1.444 5.043 -1.840 1.00 98.12 113 GLU A N 1
ATOM 914 C CA . GLU A 1 113 ? -1.540 6.136 -0.862 1.00 98.12 113 GLU A CA 1
ATOM 915 C C . GLU A 1 113 ? -2.962 6.713 -0.795 1.00 98.12 113 GLU A C 1
ATOM 917 O O . GLU A 1 113 ? -3.450 7.031 0.286 1.00 98.12 113 GLU A O 1
ATOM 922 N N . ALA A 1 114 ? -3.679 6.782 -1.922 1.00 98.00 114 ALA A N 1
ATOM 923 C CA . ALA A 1 114 ? -5.086 7.178 -1.929 1.00 98.00 114 ALA A CA 1
ATOM 924 C C . ALA A 1 114 ? -5.983 6.150 -1.212 1.00 98.00 114 ALA A C 1
ATOM 926 O O . ALA A 1 114 ? -6.882 6.532 -0.459 1.00 98.00 114 ALA A O 1
ATOM 927 N N . MET A 1 115 ? -5.738 4.848 -1.412 1.00 97.69 115 MET A N 1
ATOM 928 C CA . MET A 1 115 ? -6.440 3.792 -0.673 1.00 97.69 115 MET A CA 1
ATOM 929 C C . MET A 1 115 ? -6.098 3.820 0.821 1.00 97.69 115 MET A C 1
ATOM 931 O O . MET A 1 115 ? -7.008 3.715 1.638 1.00 97.69 115 MET A O 1
ATOM 935 N N . GLU A 1 116 ? -4.821 3.980 1.180 1.00 97.94 116 GLU A N 1
ATOM 936 C CA . GLU A 1 116 ? -4.347 4.108 2.566 1.00 97.94 116 GLU A CA 1
ATOM 937 C C . GLU A 1 116 ? -5.010 5.305 3.253 1.00 97.94 116 GLU A C 1
ATOM 939 O O . GLU A 1 116 ? -5.611 5.140 4.310 1.00 97.94 116 GLU A O 1
ATOM 944 N N . GLY A 1 117 ? -4.995 6.482 2.620 1.00 97.94 117 GLY A N 1
ATOM 945 C CA . GLY A 1 117 ? -5.634 7.685 3.150 1.00 97.94 117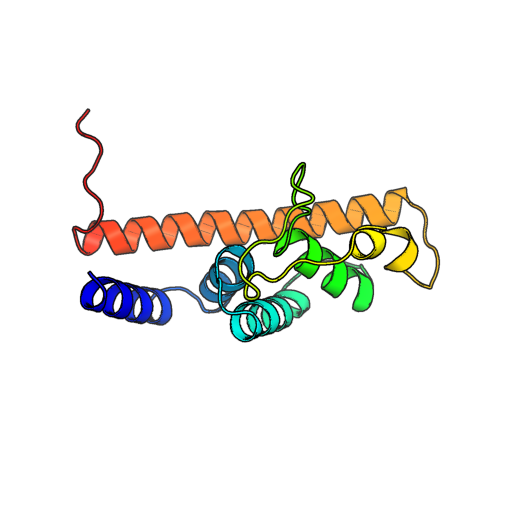 GLY A CA 1
ATOM 946 C C . GLY A 1 117 ? -7.133 7.499 3.382 1.00 97.94 117 GLY A C 1
ATOM 947 O O . GLY A 1 117 ? -7.634 7.817 4.459 1.00 97.94 117 GLY A O 1
ATOM 948 N N . LYS A 1 118 ? -7.849 6.907 2.417 1.00 97.56 118 LYS A N 1
ATOM 949 C CA . LYS A 1 118 ? -9.272 6.587 2.590 1.00 97.56 118 LYS A CA 1
ATOM 950 C C . LYS A 1 118 ? -9.502 5.607 3.746 1.00 97.56 118 LYS A C 1
ATOM 952 O O . LYS A 1 118 ? -10.413 5.811 4.542 1.00 97.56 118 LYS A O 1
ATOM 957 N N . ALA A 1 119 ? -8.681 4.563 3.845 1.00 96.50 119 ALA A N 1
ATOM 958 C CA . ALA A 1 119 ? -8.786 3.574 4.910 1.00 96.50 119 ALA A CA 1
ATOM 959 C C . ALA A 1 119 ? -8.559 4.205 6.290 1.00 96.50 119 ALA A C 1
ATOM 961 O O . ALA A 1 119 ? -9.302 3.911 7.217 1.00 96.50 119 ALA A O 1
ATOM 962 N N . LEU A 1 120 ? -7.580 5.104 6.423 1.00 95.81 120 LEU A N 1
ATOM 963 C CA . LEU A 1 120 ? -7.312 5.812 7.675 1.00 95.81 120 LEU A CA 1
ATOM 964 C C . LEU A 1 120 ? -8.471 6.728 8.084 1.00 95.81 120 LEU A C 1
ATOM 966 O O . LEU A 1 120 ? -8.807 6.776 9.265 1.00 95.81 120 LEU A O 1
ATOM 970 N N . VAL A 1 121 ? -9.112 7.411 7.130 1.00 96.25 121 VAL A N 1
ATOM 971 C CA . VAL A 1 121 ? -10.320 8.210 7.401 1.00 96.25 121 VAL A CA 1
ATOM 972 C C . VAL A 1 121 ? -11.455 7.324 7.921 1.00 96.25 121 VAL A C 1
ATOM 974 O O . VAL A 1 121 ? -12.053 7.653 8.943 1.00 96.25 121 VAL A O 1
ATOM 977 N N . GLU A 1 122 ? -11.725 6.187 7.270 1.00 95.19 122 GLU A N 1
ATOM 978 C CA . GLU A 1 122 ? -12.775 5.255 7.713 1.00 95.19 122 GLU A CA 1
ATOM 979 C C . GLU A 1 122 ? -12.456 4.640 9.085 1.00 95.19 122 GLU A C 1
ATOM 981 O O . GLU A 1 122 ? -13.313 4.641 9.963 1.00 95.19 122 GLU A O 1
ATOM 986 N N . VAL A 1 123 ? -11.214 4.199 9.319 1.00 93.38 123 VAL A N 1
ATOM 987 C CA . VAL A 1 123 ? -10.761 3.719 10.639 1.00 93.38 123 VAL A CA 1
ATOM 988 C C . VAL A 1 123 ? -10.974 4.785 11.708 1.00 93.38 123 VAL A C 1
ATOM 990 O O . VAL A 1 123 ? -11.487 4.480 12.778 1.00 93.38 123 VAL A O 1
ATOM 993 N N . THR A 1 124 ? -10.599 6.034 11.429 1.00 91.44 124 THR A N 1
ATOM 994 C CA . THR A 1 124 ? -10.740 7.140 12.387 1.00 91.44 124 THR A CA 1
ATOM 995 C C . THR A 1 124 ? -12.206 7.382 12.734 1.00 91.44 124 THR A C 1
ATOM 997 O O . THR A 1 124 ? -12.527 7.568 13.904 1.00 91.44 124 THR A O 1
ATOM 1000 N N . ALA A 1 125 ? -13.104 7.339 11.744 1.00 91.25 125 A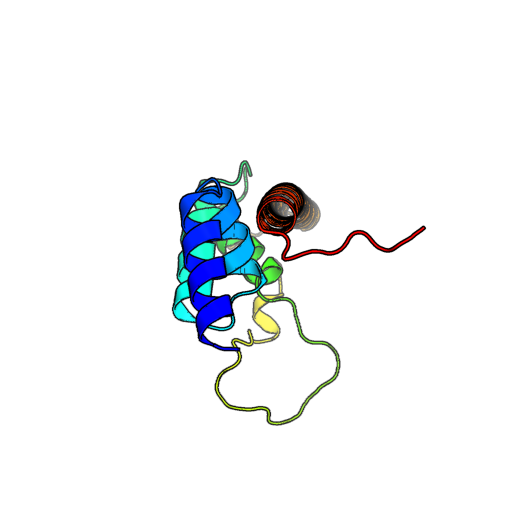LA A N 1
ATOM 1001 C CA . ALA A 1 125 ? -14.539 7.469 11.977 1.00 91.25 125 ALA A CA 1
ATOM 1002 C C . ALA A 1 125 ? -15.080 6.330 12.858 1.00 91.25 125 ALA A C 1
ATOM 1004 O O . ALA A 1 125 ? -15.770 6.608 13.834 1.00 91.25 125 ALA A O 1
ATOM 1005 N N . ILE A 1 126 ? -14.701 5.078 12.571 1.00 90.00 126 ILE A N 1
ATOM 1006 C CA . ILE A 1 126 ? -15.112 3.906 13.363 1.00 90.00 126 ILE A CA 1
ATOM 1007 C C . ILE A 1 126 ? -14.619 4.031 14.808 1.00 90.00 126 ILE A C 1
ATOM 1009 O O . ILE A 1 126 ? -15.381 3.851 15.750 1.00 90.00 126 ILE A O 1
ATOM 1013 N N . LEU A 1 127 ? -13.344 4.373 15.006 1.00 89.00 127 LEU A N 1
ATOM 1014 C CA . LEU A 1 127 ? -12.777 4.482 16.350 1.00 89.00 127 LEU A CA 1
ATOM 1015 C C . LEU A 1 127 ? -13.383 5.640 17.158 1.00 89.00 127 LEU A C 1
ATOM 1017 O O . LEU A 1 127 ? -13.484 5.528 18.377 1.00 89.00 127 LEU A O 1
ATOM 1021 N N . ARG A 1 128 ? -13.790 6.736 16.506 1.00 88.25 128 ARG A N 1
ATOM 1022 C CA . ARG A 1 128 ? -14.530 7.830 17.157 1.00 88.25 128 ARG A CA 1
ATOM 1023 C C . ARG A 1 128 ? -15.926 7.401 17.598 1.00 88.25 128 ARG A C 1
ATOM 1025 O O . ARG A 1 128 ? -16.304 7.708 18.721 1.00 88.25 128 ARG A O 1
ATOM 1032 N N . ASP A 1 129 ? -16.657 6.682 16.748 1.00 85.81 129 ASP A N 1
ATOM 1033 C CA . ASP A 1 129 ? -18.008 6.188 17.063 1.00 85.81 129 ASP A CA 1
ATOM 1034 C C . ASP A 1 129 ? -17.993 5.223 18.264 1.00 85.81 129 ASP A C 1
ATOM 1036 O O . ASP A 1 129 ? -18.876 5.240 19.115 1.00 85.81 129 ASP A O 1
ATOM 1040 N N . GLU A 1 130 ? -16.913 4.450 18.401 1.00 83.19 130 GLU A N 1
ATOM 1041 C CA . GLU A 1 130 ? -16.669 3.554 19.540 1.00 83.19 130 GLU A CA 1
ATOM 1042 C C . GLU A 1 130 ? -16.112 4.284 20.788 1.00 83.19 130 GLU A C 1
ATOM 1044 O O . GLU A 1 130 ? -15.825 3.650 21.805 1.00 83.19 130 GLU A O 1
ATOM 1049 N N . GLY A 1 131 ? -15.907 5.607 20.729 1.00 83.31 131 GLY A N 1
ATOM 1050 C CA . GLY A 1 131 ? -15.342 6.403 21.828 1.00 83.31 131 GLY A CA 1
ATOM 1051 C C . GLY A 1 131 ? -13.869 6.102 22.140 1.00 83.31 131 GLY A C 1
ATOM 1052 O O . GLY A 1 131 ? -13.385 6.419 23.226 1.00 83.31 131 GLY A O 1
ATOM 1053 N N . LEU A 1 132 ? -13.147 5.473 21.206 1.00 83.31 132 LEU A N 1
ATOM 1054 C CA . LEU A 1 132 ? -11.742 5.072 21.357 1.00 83.31 132 LEU A CA 1
ATOM 1055 C C . LEU A 1 132 ? -10.752 6.164 20.940 1.00 83.31 132 LEU A C 1
ATOM 1057 O O . LEU A 1 132 ? -9.564 6.068 21.253 1.00 83.31 132 LEU A O 1
ATOM 1061 N N . LEU A 1 133 ? -11.227 7.192 20.238 1.00 81.19 133 LEU A N 1
ATOM 1062 C CA . LEU A 1 133 ? -10.479 8.413 19.959 1.00 81.19 133 LEU A CA 1
ATOM 1063 C C . LEU A 1 133 ? -11.160 9.581 20.664 1.00 81.19 133 LEU A C 1
ATOM 1065 O O . LEU A 1 133 ? -12.340 9.840 20.447 1.00 81.19 133 LEU A O 1
ATOM 1069 N N . ILE A 1 134 ? -10.395 10.280 21.496 1.00 69.62 134 ILE A N 1
ATOM 1070 C CA . ILE A 1 134 ? -10.807 11.545 22.097 1.00 69.62 134 ILE A CA 1
ATOM 1071 C C . ILE A 1 134 ? -10.465 12.628 21.075 1.00 69.62 134 ILE A C 1
ATOM 1073 O O . ILE A 1 134 ? -9.350 12.628 20.546 1.00 69.62 134 ILE A O 1
ATOM 1077 N N . ASP A 1 135 ? -11.399 13.528 20.772 1.00 65.19 135 ASP A N 1
ATOM 1078 C CA . ASP A 1 135 ? -11.039 14.725 20.017 1.00 65.19 135 ASP A CA 1
ATOM 1079 C C . ASP A 1 135 ? -10.006 15.506 20.836 1.00 65.19 135 ASP A C 1
ATOM 1081 O O . ASP A 1 135 ? -10.184 15.699 22.041 1.00 65.19 135 ASP A O 1
ATOM 1085 N N . GLU A 1 136 ? -8.893 15.901 20.208 1.00 56.34 136 GLU A N 1
ATOM 1086 C CA . GLU A 1 136 ? -7.949 16.808 20.856 1.00 56.34 136 GLU A CA 1
ATOM 1087 C C . GLU A 1 136 ? -8.734 18.061 21.250 1.00 56.34 136 GLU A C 1
ATOM 1089 O O . GLU A 1 136 ? -9.244 18.786 20.392 1.00 56.34 136 GLU A O 1
ATOM 1094 N N . ALA A 1 137 ? -8.911 18.239 22.563 1.00 43.97 137 ALA A N 1
ATOM 1095 C CA . ALA A 1 137 ? -9.577 19.395 23.130 1.00 43.97 137 ALA A CA 1
ATOM 1096 C C . ALA A 1 137 ? -8.898 20.649 22.569 1.00 43.97 137 ALA A C 1
ATOM 1098 O O . ALA A 1 137 ? -7.680 20.799 22.677 1.00 43.97 137 ALA A O 1
ATOM 1099 N N . THR A 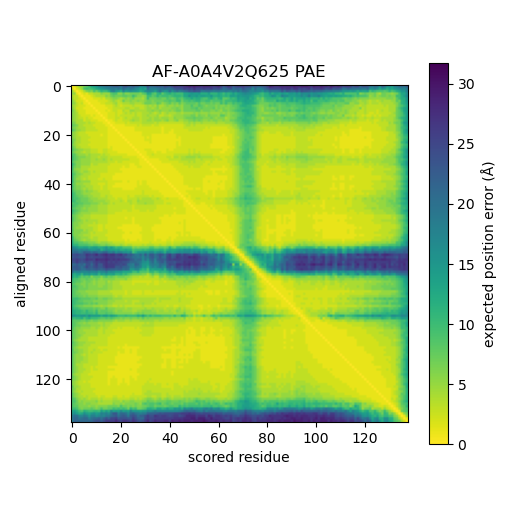1 138 ? -9.704 21.471 21.899 1.00 38.16 138 THR A N 1
ATOM 1100 C CA . THR A 1 138 ? -9.299 22.719 21.243 1.00 38.16 138 THR A CA 1
ATOM 1101 C C . THR A 1 138 ? -8.793 23.740 22.252 1.00 38.16 138 THR A C 1
ATOM 1103 O O . THR A 1 138 ? -9.354 23.781 23.372 1.00 38.16 138 THR A O 1
#

Mean predicted aligned error: 6.09 Å